Protein AF-A0A9D9DWP9-F1 (afdb_monomer_lite)

Secondary structure (DSSP, 8-state):
-PPEEEHHHHHH-GGG-S-HHHHHHHS-TT-EEEHHHHHHHHHHHHHH--

Structure (mmCIF, N/CA/C/O backbone):
data_AF-A0A9D9DWP9-F1
#
_entry.id   AF-A0A9D9DWP9-F1
#
loop_
_atom_site.group_PDB
_atom_site.id
_atom_site.type_symbol
_atom_site.label_atom_id
_atom_site.label_alt_id
_atom_site.label_comp_id
_atom_site.label_asym_id
_atom_site.label_entity_id
_atom_site.label_seq_id
_atom_site.pdbx_PDB_ins_code
_atom_site.Cartn_x
_atom_site.Cartn_y
_atom_site.Cartn_z
_atom_site.occupancy
_atom_site.B_iso_or_equiv
_atom_site.auth_seq_id
_atom_site.auth_comp_id
_atom_site.auth_asym_id
_atom_site.auth_atom_id
_atom_site.pdbx_PDB_model_num
ATOM 1 N N . MET A 1 1 ? 20.496 7.553 -3.766 1.00 53.78 1 MET A N 1
ATOM 2 C CA . MET A 1 1 ? 19.352 7.111 -4.592 1.00 53.78 1 MET A CA 1
ATOM 3 C C . MET A 1 1 ? 18.428 6.311 -3.695 1.00 53.78 1 MET A C 1
ATOM 5 O O . MET A 1 1 ? 18.890 5.337 -3.118 1.00 53.78 1 MET A O 1
ATOM 9 N N . GLU A 1 2 ? 17.181 6.739 -3.504 1.00 72.62 2 GLU A N 1
ATOM 10 C CA . GLU A 1 2 ? 16.184 5.890 -2.840 1.00 72.62 2 GLU A CA 1
ATOM 11 C C . GLU A 1 2 ? 15.644 4.881 -3.855 1.00 72.62 2 GLU A C 1
ATOM 13 O O . GLU A 1 2 ? 15.183 5.265 -4.931 1.00 72.62 2 GLU A O 1
ATOM 18 N N . SER A 1 3 ? 15.722 3.591 -3.524 1.00 88.38 3 SER A N 1
ATOM 19 C CA . SER A 1 3 ? 15.124 2.534 -4.337 1.00 88.38 3 SER A CA 1
A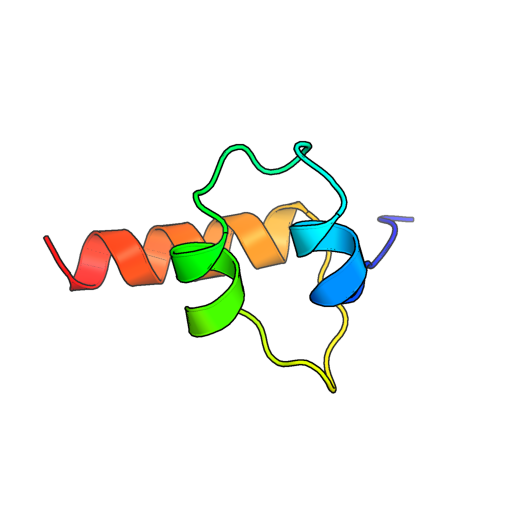TOM 20 C C . SER A 1 3 ? 13.605 2.669 -4.325 1.00 88.38 3 SER A C 1
ATOM 22 O O . SER A 1 3 ? 12.994 2.844 -3.265 1.00 88.38 3 SER A O 1
ATOM 24 N N . LYS A 1 4 ? 13.001 2.575 -5.509 1.00 90.44 4 LYS A N 1
ATOM 25 C CA . LYS A 1 4 ? 11.551 2.516 -5.676 1.00 90.44 4 LYS A CA 1
ATOM 26 C C . LYS A 1 4 ? 11.121 1.067 -5.848 1.00 90.44 4 LYS A C 1
ATOM 28 O O . LYS A 1 4 ? 11.823 0.289 -6.488 1.00 90.44 4 LYS A O 1
ATOM 33 N N . TYR A 1 5 ? 9.971 0.739 -5.285 1.00 89.94 5 TYR A N 1
ATOM 34 C CA . TYR A 1 5 ? 9.399 -0.598 -5.289 1.00 89.94 5 TYR A CA 1
ATOM 35 C C . TYR A 1 5 ? 7.968 -0.519 -5.818 1.00 89.94 5 TYR A C 1
ATOM 37 O O . TYR A 1 5 ? 7.277 0.484 -5.616 1.00 89.94 5 TYR A O 1
ATOM 45 N N . SER A 1 6 ? 7.529 -1.557 -6.520 1.00 91.88 6 SER A N 1
ATOM 46 C CA . SER A 1 6 ? 6.130 -1.708 -6.914 1.00 91.88 6 SER A CA 1
ATOM 47 C C . SER A 1 6 ? 5.277 -2.140 -5.721 1.00 91.88 6 SER A C 1
ATOM 49 O O . SER A 1 6 ? 5.791 -2.599 -4.695 1.00 91.88 6 SER A O 1
ATOM 51 N N . LYS A 1 7 ? 3.955 -2.025 -5.860 1.00 91.62 7 LYS A N 1
ATOM 52 C CA . LYS A 1 7 ? 3.005 -2.544 -4.872 1.00 91.62 7 LYS A CA 1
ATOM 53 C C . LYS A 1 7 ? 3.267 -4.016 -4.544 1.00 91.62 7 LYS A C 1
ATOM 55 O O . LYS A 1 7 ? 3.362 -4.358 -3.371 1.00 91.62 7 LYS A O 1
ATOM 60 N N . GLU A 1 8 ? 3.463 -4.871 -5.547 1.00 90.44 8 GLU A N 1
ATOM 61 C CA . GLU A 1 8 ? 3.791 -6.286 -5.329 1.00 90.44 8 GLU A CA 1
ATOM 62 C C . GLU A 1 8 ? 5.046 -6.490 -4.479 1.00 90.44 8 GLU A C 1
ATOM 64 O O . GLU A 1 8 ? 5.055 -7.343 -3.591 1.00 90.44 8 GLU A O 1
ATOM 69 N N . GLU A 1 9 ? 6.090 -5.694 -4.712 1.00 90.94 9 GLU A N 1
ATOM 70 C CA . GLU A 1 9 ? 7.317 -5.750 -3.920 1.00 90.94 9 GLU A CA 1
ATOM 71 C C . GLU A 1 9 ? 7.052 -5.339 -2.465 1.00 90.94 9 GLU A C 1
ATOM 73 O O . GLU A 1 9 ? 7.563 -5.982 -1.552 1.00 90.94 9 GLU A O 1
ATOM 78 N N . PHE A 1 10 ? 6.194 -4.343 -2.211 1.00 90.94 10 PHE A N 1
ATOM 79 C CA . PHE A 1 10 ? 5.754 -4.006 -0.850 1.00 90.94 10 PHE A CA 1
ATOM 80 C C . PHE A 1 10 ? 4.872 -5.083 -0.212 1.00 90.94 10 PHE A C 1
ATOM 82 O O . PHE A 1 10 ? 4.978 -5.312 0.988 1.00 90.94 10 PHE A O 1
ATOM 89 N N . LEU A 1 11 ? 4.022 -5.764 -0.983 1.00 88.31 11 LEU A N 1
ATOM 90 C CA . LEU A 1 11 ? 3.174 -6.850 -0.477 1.00 88.31 11 LEU A CA 1
ATOM 91 C C . LEU A 1 11 ? 3.993 -8.106 -0.144 1.00 88.31 11 LEU A C 1
ATOM 93 O O . LEU A 1 11 ? 3.681 -8.812 0.816 1.00 88.31 11 LEU A O 1
ATOM 97 N N . LYS A 1 12 ? 5.043 -8.391 -0.926 1.00 87.00 12 LYS A N 1
ATOM 98 C CA . LYS A 1 12 ? 5.997 -9.487 -0.677 1.00 87.00 12 LYS A CA 1
ATOM 99 C C . LYS A 1 12 ? 6.972 -9.138 0.445 1.00 87.00 12 LYS A C 1
ATOM 101 O O . LYS A 1 12 ? 7.364 -10.000 1.232 1.00 87.00 12 LYS A O 1
ATOM 106 N N . SER A 1 13 ? 7.362 -7.871 0.532 1.00 74.38 13 SER A N 1
ATOM 107 C CA . SER A 1 13 ? 8.303 -7.386 1.527 1.00 74.38 13 SER A CA 1
ATOM 108 C C . SER A 1 13 ? 7.577 -7.031 2.821 1.00 74.38 13 SER A C 1
ATOM 110 O O . SER A 1 13 ? 6.956 -5.981 2.939 1.00 74.38 13 SER A O 1
ATOM 112 N N . LYS A 1 14 ? 7.770 -7.829 3.878 1.00 67.00 14 LYS A N 1
ATOM 113 C CA . LYS A 1 14 ? 7.348 -7.471 5.253 1.00 67.00 14 LYS A CA 1
ATOM 114 C C . LYS A 1 14 ? 8.006 -6.179 5.791 1.00 67.00 14 LYS A C 1
ATOM 116 O O . LYS A 1 14 ? 7.789 -5.810 6.940 1.00 67.00 14 LYS A O 1
ATOM 121 N N . SER A 1 15 ? 8.815 -5.488 4.983 1.00 69.00 15 SER A N 1
ATOM 122 C CA . SER A 1 15 ? 9.652 -4.350 5.372 1.00 69.00 15 SER A CA 1
ATOM 123 C C . SER A 1 15 ? 8.895 -3.092 5.788 1.00 69.00 15 SER A C 1
ATOM 125 O O . SER A 1 15 ? 9.516 -2.231 6.403 1.00 69.00 15 SER A O 1
ATOM 127 N N . ILE A 1 16 ? 7.619 -2.925 5.417 1.00 75.19 16 ILE A N 1
ATOM 128 C CA . ILE A 1 16 ? 6.892 -1.670 5.680 1.00 75.19 16 ILE A CA 1
ATOM 129 C C . ILE A 1 16 ? 5.980 -1.726 6.914 1.00 75.19 16 ILE A C 1
ATOM 131 O O . ILE A 1 16 ? 5.416 -0.709 7.293 1.00 75.19 16 ILE A O 1
ATOM 135 N N . GLY A 1 17 ? 5.864 -2.889 7.568 1.00 83.06 17 GLY A N 1
ATOM 136 C CA . GLY A 1 17 ? 5.177 -3.029 8.859 1.00 83.06 17 GLY A CA 1
ATOM 137 C C . GLY 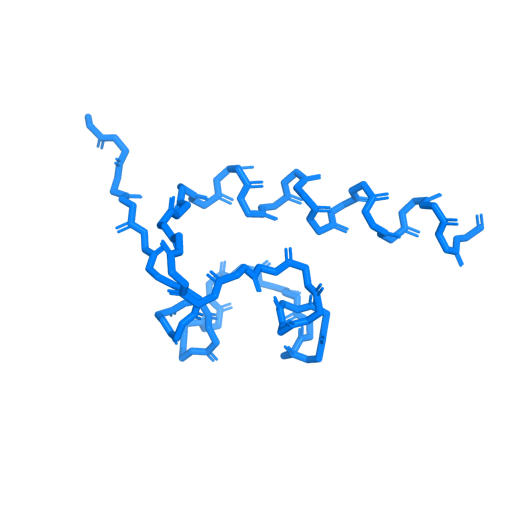A 1 17 ? 3.657 -2.832 8.834 1.00 83.06 17 GLY A C 1
ATOM 138 O O . GLY A 1 17 ? 3.043 -2.815 9.896 1.00 83.06 17 GLY A O 1
ATOM 139 N N . PHE A 1 1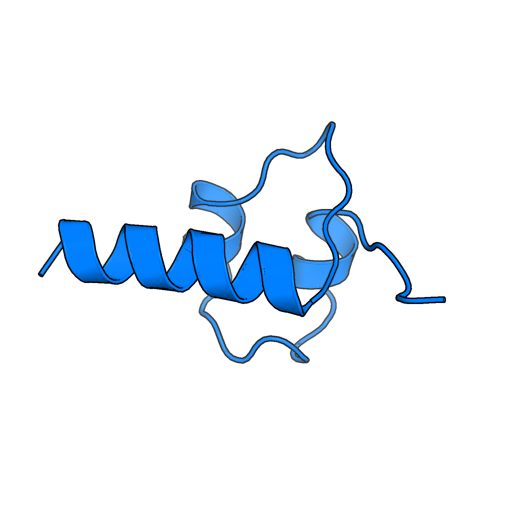8 ? 3.041 -2.707 7.655 1.00 87.19 18 PHE A N 1
ATOM 140 C CA . PHE A 1 18 ? 1.594 -2.549 7.507 1.00 87.19 18 PHE A CA 1
ATOM 141 C C . PHE A 1 18 ? 0.906 -3.846 7.063 1.00 87.19 18 PHE A C 1
ATOM 143 O O . PHE A 1 18 ? 1.532 -4.676 6.395 1.00 87.19 18 PHE A O 1
ATOM 150 N N . PRO A 1 19 ? -0.388 -4.025 7.395 1.00 87.94 19 PRO A N 1
ATOM 151 C CA . PRO A 1 19 ? -1.176 -5.144 6.897 1.00 87.94 19 PRO A CA 1
ATOM 152 C C . PRO A 1 19 ? -1.246 -5.143 5.370 1.00 87.94 19 PRO A C 1
ATOM 154 O O . PRO A 1 19 ? -1.338 -4.088 4.740 1.00 87.94 19 PRO A O 1
ATOM 157 N N . ARG A 1 20 ? -1.274 -6.341 4.780 1.00 88.88 20 ARG A N 1
ATOM 158 C CA . ARG A 1 20 ? -1.352 -6.527 3.325 1.00 88.88 20 ARG A CA 1
ATOM 159 C C . ARG A 1 20 ? -2.546 -5.791 2.713 1.00 88.88 20 ARG A C 1
ATOM 161 O O . ARG A 1 20 ? -2.381 -5.128 1.700 1.00 88.88 20 ARG A O 1
ATOM 168 N N . GLU A 1 21 ? -3.707 -5.870 3.355 1.00 89.38 21 GLU A N 1
ATOM 169 C CA . GLU A 1 21 ? -4.947 -5.218 2.908 1.00 89.38 21 GLU A CA 1
ATOM 170 C C . GLU A 1 21 ? -4.810 -3.693 2.851 1.00 89.38 21 GLU A C 1
ATOM 172 O O . GLU A 1 21 ? -5.278 -3.054 1.915 1.00 89.38 21 GLU A O 1
ATOM 177 N N . VAL A 1 22 ? -4.102 -3.101 3.818 1.00 90.00 22 VAL A N 1
ATOM 178 C CA . VAL A 1 22 ? -3.869 -1.653 3.857 1.00 90.00 22 VAL A CA 1
ATOM 179 C C . VAL A 1 22 ? -2.926 -1.232 2.733 1.00 90.00 22 VAL A C 1
ATOM 181 O O . VAL A 1 22 ? -3.173 -0.232 2.065 1.00 90.00 22 VAL A O 1
ATOM 184 N N . ILE A 1 23 ? -1.861 -2.001 2.495 1.00 90.56 23 ILE A N 1
ATOM 185 C CA . ILE A 1 23 ? -0.925 -1.747 1.391 1.00 90.56 23 ILE A CA 1
ATOM 186 C C . ILE A 1 23 ? -1.657 -1.855 0.046 1.00 90.56 23 ILE A C 1
ATOM 188 O O . ILE A 1 23 ? -1.481 -0.992 -0.812 1.00 90.56 23 ILE A O 1
ATOM 192 N N . ASP A 1 24 ? -2.494 -2.881 -0.114 1.00 91.12 24 ASP A N 1
ATOM 193 C CA . ASP A 1 24 ? -3.267 -3.149 -1.329 1.00 91.12 24 ASP A CA 1
ATOM 194 C C . ASP A 1 24 ? -4.293 -2.048 -1.633 1.00 91.12 24 ASP A C 1
ATOM 196 O O . ASP A 1 24 ? -4.419 -1.639 -2.786 1.00 91.12 24 ASP A O 1
ATOM 200 N N . ALA A 1 25 ? -4.949 -1.516 -0.596 1.00 91.38 25 ALA A N 1
ATOM 201 C CA . ALA A 1 25 ? -5.894 -0.406 -0.707 1.00 91.38 25 ALA A CA 1
ATOM 202 C C . ALA A 1 25 ? -5.218 0.958 -0.953 1.00 91.38 25 ALA A C 1
ATOM 204 O O . ALA A 1 25 ? -5.826 1.856 -1.534 1.00 91.38 25 ALA A O 1
ATOM 205 N N . CYS A 1 26 ? -3.977 1.142 -0.489 1.00 91.62 26 CYS A N 1
ATOM 206 C CA . CYS A 1 26 ? -3.281 2.433 -0.545 1.00 91.62 26 CYS A CA 1
ATOM 207 C C . CYS A 1 26 ? -2.404 2.621 -1.789 1.00 91.62 26 CYS A C 1
ATOM 209 O O . CYS A 1 26 ? -2.259 3.748 -2.271 1.00 91.62 26 CYS A O 1
ATOM 211 N N . LEU A 1 27 ? -1.747 1.559 -2.260 1.00 92.19 27 LEU A N 1
ATOM 212 C CA . LEU A 1 27 ? -0.790 1.628 -3.364 1.00 92.19 27 LEU A CA 1
ATOM 213 C C . LEU A 1 27 ? -1.442 1.186 -4.676 1.00 92.19 27 LEU A C 1
ATOM 215 O O . LEU A 1 27 ? -2.276 0.289 -4.701 1.00 92.19 27 LEU A O 1
ATOM 219 N N . LEU A 1 28 ? -1.035 1.807 -5.782 1.00 92.56 28 LEU A N 1
ATOM 220 C CA . LEU A 1 28 ? -1.494 1.441 -7.123 1.00 92.56 28 LEU A CA 1
ATOM 221 C C . LEU A 1 28 ? -0.480 0.513 -7.797 1.00 92.56 28 LEU A C 1
ATOM 223 O O . LEU A 1 28 ? 0.725 0.719 -7.654 1.00 92.56 28 LEU A O 1
ATOM 227 N N . ASP A 1 29 ? -0.967 -0.469 -8.556 1.00 90.12 29 ASP A N 1
ATOM 228 C CA . ASP A 1 29 ? -0.127 -1.464 -9.236 1.00 90.12 29 ASP A CA 1
ATOM 229 C C . ASP A 1 29 ? 0.748 -0.845 -10.347 1.00 90.12 29 ASP A C 1
ATOM 231 O O . ASP A 1 29 ? 1.925 -1.183 -10.461 1.00 90.12 29 ASP A O 1
ATOM 235 N N . ASP A 1 30 ? 0.245 0.162 -11.072 1.00 91.25 30 ASP A N 1
ATOM 236 C CA . ASP A 1 30 ? 0.986 0.889 -12.122 1.00 91.25 30 ASP A CA 1
ATOM 237 C C . ASP A 1 30 ? 1.941 1.981 -11.598 1.00 91.25 30 ASP A C 1
ATOM 239 O O . ASP A 1 30 ? 2.461 2.800 -12.365 1.00 91.25 30 ASP A O 1
ATOM 243 N N . LYS A 1 31 ? 2.176 2.051 -10.281 1.00 92.62 31 LYS A N 1
ATOM 244 C CA . LYS A 1 31 ? 3.087 3.033 -9.678 1.00 92.62 31 LYS A CA 1
ATOM 245 C C . LYS A 1 31 ? 4.165 2.380 -8.829 1.00 92.62 31 LYS A C 1
ATOM 247 O O . LYS A 1 31 ? 3.958 1.396 -8.126 1.00 92.62 31 LYS A O 1
ATOM 252 N N . MET A 1 32 ? 5.336 3.010 -8.859 1.00 92.50 32 MET A N 1
ATOM 253 C CA . MET A 1 32 ? 6.441 2.684 -7.969 1.00 92.50 32 MET A CA 1
ATOM 254 C C . MET A 1 32 ? 6.605 3.768 -6.914 1.00 92.50 32 MET A C 1
ATOM 256 O O . MET A 1 32 ? 6.581 4.960 -7.227 1.00 92.50 32 MET A O 1
ATOM 260 N N . TYR A 1 33 ? 6.841 3.338 -5.681 1.00 91.56 33 TYR A N 1
ATOM 261 C CA . TYR A 1 33 ? 6.962 4.210 -4.521 1.00 91.56 33 TYR A CA 1
ATOM 262 C C . TYR A 1 33 ? 8.279 3.945 -3.804 1.00 91.56 33 TYR A C 1
ATOM 264 O O . TYR A 1 33 ? 8.761 2.812 -3.733 1.00 91.56 33 TYR A O 1
ATOM 272 N N . THR A 1 34 ? 8.868 4.987 -3.233 1.00 92.25 34 THR A N 1
ATOM 273 C CA . THR A 1 34 ? 9.893 4.800 -2.199 1.00 92.25 34 THR A CA 1
ATOM 274 C C . THR A 1 34 ? 9.250 4.270 -0.914 1.00 92.25 34 THR A C 1
ATOM 276 O O . THR A 1 34 ? 8.048 4.438 -0.687 1.00 92.25 34 THR A O 1
ATOM 279 N N . LYS A 1 35 ? 10.048 3.661 -0.023 1.00 89.56 35 LYS A N 1
ATOM 280 C CA . LYS A 1 35 ? 9.553 3.232 1.301 1.00 89.56 35 LYS A CA 1
ATOM 281 C C . LYS A 1 35 ? 8.891 4.389 2.056 1.00 89.56 35 LYS A C 1
ATOM 283 O O . LYS A 1 35 ? 7.848 4.204 2.674 1.00 89.56 35 LYS A O 1
ATOM 288 N N . LYS A 1 36 ? 9.481 5.585 1.970 1.00 90.62 36 LYS A N 1
ATOM 289 C CA . LYS A 1 36 ? 8.992 6.792 2.641 1.00 90.62 36 LYS A CA 1
ATOM 290 C C . LYS A 1 36 ? 7.670 7.293 2.058 1.00 90.62 36 LYS A C 1
ATOM 292 O O . LYS A 1 36 ? 6.799 7.708 2.818 1.00 90.62 36 LYS A O 1
ATOM 297 N N . GLU A 1 37 ? 7.507 7.264 0.736 1.00 92.19 37 GLU A N 1
ATOM 298 C CA . GLU A 1 37 ? 6.240 7.634 0.092 1.00 92.19 37 GLU A CA 1
ATOM 299 C C . GLU A 1 37 ? 5.125 6.657 0.447 1.00 92.19 37 GLU A C 1
ATOM 301 O O . GLU A 1 37 ? 4.063 7.091 0.887 1.00 92.19 37 GLU A O 1
ATOM 306 N N . ALA A 1 38 ? 5.380 5.352 0.319 1.00 91.56 38 ALA A N 1
ATOM 307 C CA . ALA A 1 38 ? 4.400 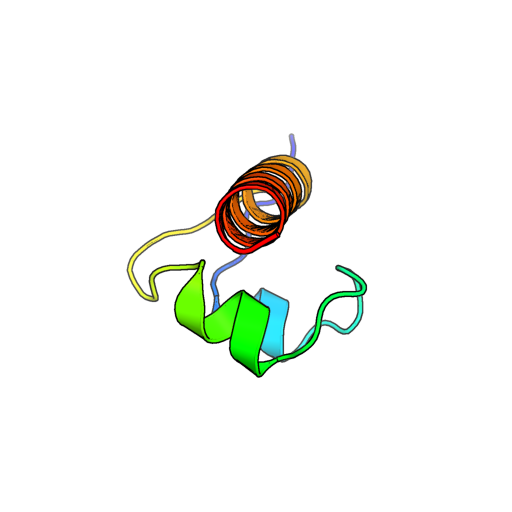4.328 0.661 1.00 91.56 38 ALA A CA 1
ATOM 308 C C . ALA A 1 38 ? 3.958 4.448 2.129 1.00 91.56 38 ALA A C 1
ATOM 310 O O . ALA A 1 38 ? 2.762 4.438 2.413 1.00 91.56 38 ALA A O 1
ATOM 311 N N . PHE A 1 39 ? 4.905 4.676 3.047 1.00 91.44 39 PHE A N 1
ATOM 312 C CA . PHE A 1 39 ? 4.608 4.904 4.461 1.00 91.44 39 PHE A CA 1
ATOM 313 C C . PHE A 1 39 ? 3.712 6.130 4.678 1.00 91.44 39 PHE A C 1
ATOM 315 O O . PHE A 1 39 ? 2.701 6.030 5.364 1.00 91.44 39 PHE A O 1
ATOM 322 N N . GLN A 1 40 ? 4.024 7.268 4.049 1.00 92.56 40 GLN A N 1
ATOM 323 C CA . GLN A 1 40 ? 3.212 8.484 4.174 1.00 92.56 40 GLN A CA 1
ATOM 324 C C . GLN A 1 40 ? 1.799 8.334 3.598 1.00 92.56 40 GLN A C 1
ATOM 326 O O . GLN A 1 40 ? 0.855 8.903 4.146 1.00 92.56 40 GLN A O 1
ATOM 331 N N . ILE A 1 41 ? 1.644 7.612 2.486 1.00 92.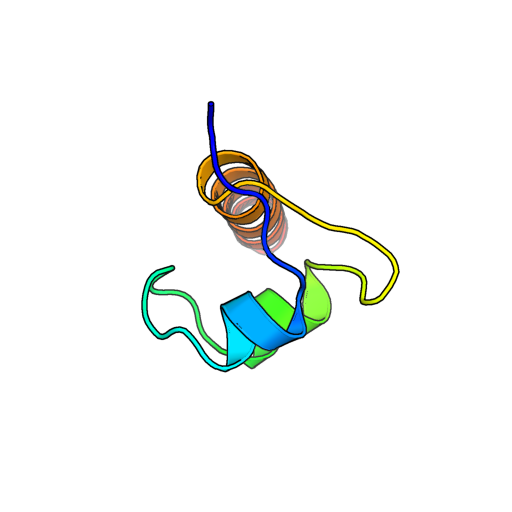38 41 ILE A N 1
ATOM 332 C CA . ILE A 1 41 ? 0.331 7.355 1.878 1.00 92.38 41 ILE A CA 1
ATOM 333 C C . ILE A 1 41 ? -0.510 6.505 2.830 1.00 92.38 41 ILE A C 1
ATOM 335 O O . ILE A 1 41 ? -1.643 6.876 3.141 1.00 92.38 41 ILE A O 1
ATOM 339 N N . ILE A 1 42 ? 0.073 5.418 3.338 1.00 91.25 42 ILE A N 1
ATOM 340 C CA . ILE A 1 42 ? -0.598 4.504 4.263 1.00 91.25 42 ILE A CA 1
ATOM 341 C C . ILE A 1 42 ? -0.943 5.212 5.582 1.00 91.25 42 ILE A C 1
ATOM 343 O O . ILE A 1 42 ? -2.077 5.121 6.047 1.00 91.25 42 ILE A O 1
ATOM 347 N N . GLU A 1 43 ? -0.026 5.995 6.156 1.00 91.50 43 GLU A N 1
ATOM 348 C CA . GLU A 1 43 ? -0.303 6.794 7.357 1.00 91.50 43 GLU A CA 1
ATOM 349 C C . GLU A 1 43 ? -1.460 7.779 7.151 1.00 91.50 43 GLU A C 1
ATOM 351 O O . GLU A 1 43 ? -2.321 7.917 8.021 1.00 91.50 43 GLU A O 1
ATOM 356 N N . LYS A 1 44 ? -1.498 8.475 6.007 1.00 91.00 44 LYS A N 1
ATOM 357 C CA . LYS A 1 44 ? -2.591 9.405 5.685 1.00 91.00 44 LYS A CA 1
ATOM 358 C C . LYS A 1 44 ? -3.924 8.681 5.534 1.00 91.00 44 LYS A C 1
ATOM 360 O O . LYS A 1 44 ? -4.946 9.227 5.944 1.00 91.00 44 LYS A O 1
ATOM 365 N N . TYR A 1 45 ? -3.918 7.485 4.952 1.00 89.31 45 TYR A N 1
ATOM 366 C CA . TYR A 1 45 ? -5.112 6.656 4.818 1.00 89.31 45 TYR A CA 1
ATOM 367 C C . TYR A 1 45 ? -5.645 6.203 6.182 1.00 89.31 45 TYR A C 1
ATOM 369 O O . TYR A 1 45 ? -6.841 6.326 6.442 1.00 89.31 45 TYR A O 1
ATOM 377 N N . LEU A 1 46 ? -4.760 5.754 7.078 1.00 87.12 46 LEU A N 1
ATOM 378 C CA . LEU A 1 46 ? -5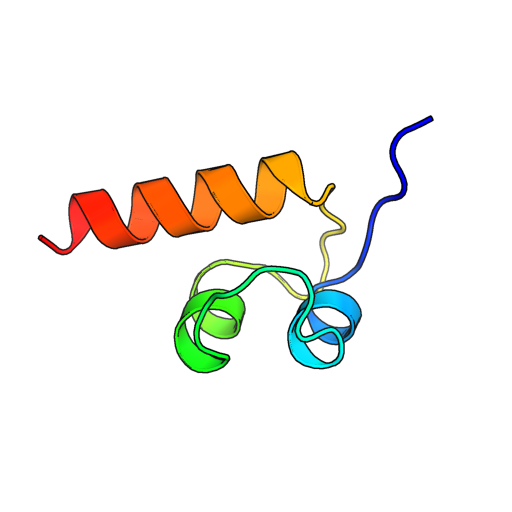.128 5.341 8.435 1.00 87.12 46 LEU A CA 1
ATOM 379 C C . LEU A 1 46 ? -5.629 6.522 9.276 1.00 87.12 46 LEU A C 1
ATOM 381 O O . LEU A 1 46 ? -6.653 6.402 9.937 1.00 87.12 46 LEU A O 1
ATOM 385 N N . LYS A 1 47 ? -4.976 7.689 9.193 1.00 88.19 47 LYS A N 1
ATOM 386 C CA . LYS A 1 47 ? -5.409 8.911 9.899 1.00 88.19 47 LYS A CA 1
ATOM 387 C C . LYS A 1 47 ? -6.752 9.464 9.423 1.00 88.19 47 LYS A C 1
ATOM 389 O O . LYS A 1 47 ? -7.384 10.192 10.171 1.00 88.19 47 LYS A O 1
ATOM 394 N N . LYS A 1 48 ? -7.166 9.181 8.184 1.00 80.94 48 LYS A N 1
ATOM 395 C CA . LYS A 1 48 ? -8.484 9.586 7.664 1.00 80.94 48 LYS A CA 1
ATOM 396 C C . LYS A 1 48 ? -9.613 8.620 8.033 1.00 80.94 48 LYS A C 1
ATOM 398 O O . LYS A 1 48 ? -10.769 9.003 7.910 1.00 80.94 48 LYS A O 1
ATOM 403 N N . ASN A 1 49 ? -9.279 7.389 8.418 1.00 64.31 49 ASN A N 1
ATOM 404 C CA . ASN A 1 49 ? -10.234 6.348 8.811 1.00 64.31 49 ASN A CA 1
ATOM 405 C C . ASN A 1 49 ? -10.337 6.174 10.341 1.00 64.31 49 ASN A C 1
ATOM 407 O O . ASN A 1 49 ? -10.991 5.236 10.793 1.00 64.31 49 ASN A O 1
ATOM 411 N N . ILE A 1 50 ? -9.685 7.048 11.118 1.00 54.97 50 ILE A N 1
ATOM 412 C CA . ILE A 1 50 ? -9.750 7.132 12.587 1.00 54.97 50 ILE A CA 1
ATOM 413 C C . ILE A 1 50 ? -10.560 8.359 12.993 1.00 54.97 50 ILE A C 1
ATOM 415 O O . ILE A 1 50 ? -10.403 9.405 12.322 1.00 54.97 50 ILE A O 1
#

Sequence (50 aa):
MESKYSKEEFLKSKSIGFPREVIDACLLDDKMYTKKEAFQIIEKYLKKNI

pLDDT: mean 86.34, std 9.5, range [53.78, 92.62]

Foldseek 3Di:
DFDWDALVRVLVDCVLVDDSVLSVVQGDRPDTDGSVRSNVSSVVVVVVVD

Radius of gyration: 10.13 Å; chains: 1; bounding box: 30×19×25 Å

InterPro domains:
  IPR058869 YqzN/YkzM [PF26160] (2-48)

Organism: NCBI:txid2840819